Protein AF-A0A382LMG6-F1 (afdb_monomer_lite)

Secondary structure (DSSP, 8-state):
--------------------------EEHHHHHTS-HHHHHHHHHHTT-TTGGGS-HHHHHHHHHHHHHHTTPPEEEEEEEEE-TTS-EEEE-GGGTT---TT-EEE-HHHHHHTT--TT-EEEEEEEPPPTT--SEEEEEEEEETTB-GGGGGGPPPGGGSPP----S------TT----

Structure (mmCIF, N/CA/C/O backbone):
data_AF-A0A382LMG6-F1
#
_entry.id   AF-A0A382LMG6-F1
#
loop_
_atom_site.group_PDB
_atom_site.id
_atom_site.type_symbol
_atom_site.label_atom_id
_atom_site.label_alt_id
_atom_site.label_comp_id
_atom_site.label_asym_id
_atom_site.label_entity_id
_atom_site.label_seq_id
_atom_site.pdbx_PDB_ins_code
_atom_site.Cartn_x
_atom_site.Cartn_y
_atom_site.Cartn_z
_atom_site.occupancy
_atom_site.B_iso_or_equiv
_atom_site.auth_seq_id
_atom_site.auth_comp_id
_atom_site.auth_asym_id
_atom_site.auth_atom_id
_atom_site.pdbx_PDB_model_num
ATOM 1 N N . MET A 1 1 ? -54.407 -67.053 -21.978 1.00 43.00 1 MET A N 1
ATOM 2 C CA . MET A 1 1 ? -53.689 -66.943 -20.691 1.00 43.00 1 MET A CA 1
ATOM 3 C C . MET A 1 1 ? -53.062 -65.552 -20.668 1.00 43.00 1 MET A C 1
ATOM 5 O O . MET A 1 1 ? -51.987 -65.400 -21.212 1.00 43.00 1 MET A O 1
ATOM 9 N N . SER A 1 2 ? -53.711 -64.427 -20.354 1.00 41.94 2 SER A N 1
ATOM 10 C CA . SER A 1 2 ? -54.609 -64.029 -19.254 1.00 41.94 2 SER A CA 1
ATOM 11 C C . SER A 1 2 ? -54.030 -64.217 -17.848 1.00 41.94 2 SER A C 1
ATOM 13 O O . SER A 1 2 ? -54.064 -65.322 -17.310 1.00 41.94 2 SER A O 1
ATOM 15 N N . LYS A 1 3 ? -53.551 -63.085 -17.304 1.00 43.44 3 LYS A N 1
ATOM 16 C CA . LYS A 1 3 ? -53.478 -62.589 -15.906 1.00 43.44 3 LYS A CA 1
ATOM 17 C C . LYS A 1 3 ? -52.179 -61.774 -15.758 1.00 43.44 3 LYS A C 1
ATOM 19 O O . LYS A 1 3 ? -51.161 -62.223 -16.258 1.00 43.44 3 LYS A O 1
ATOM 24 N N . SER A 1 4 ? -52.044 -60.626 -15.103 1.00 42.00 4 SER A N 1
ATOM 25 C CA . SER A 1 4 ? -52.904 -59.567 -14.565 1.00 42.00 4 SER A CA 1
ATOM 26 C C . SER A 1 4 ? -51.927 -58.442 -14.152 1.00 42.00 4 SER A C 1
ATOM 28 O O . SER A 1 4 ? -50.847 -58.738 -13.650 1.00 42.00 4 SER A O 1
ATOM 30 N N . ARG A 1 5 ? -52.289 -57.170 -14.360 1.00 42.25 5 ARG A N 1
ATOM 31 C CA . ARG A 1 5 ? -51.727 -55.972 -13.674 1.00 42.25 5 ARG A CA 1
ATOM 32 C C . ARG A 1 5 ? -52.222 -55.953 -12.192 1.00 42.25 5 ARG A C 1
ATOM 34 O O . ARG A 1 5 ? -53.136 -56.749 -11.949 1.00 42.25 5 ARG A O 1
ATOM 41 N N . PRO A 1 6 ? -51.767 -55.096 -11.229 1.00 46.41 6 PRO A N 1
ATOM 42 C CA . PRO A 1 6 ? -51.428 -53.673 -11.444 1.00 46.41 6 PRO A CA 1
ATOM 43 C C . PRO A 1 6 ? -50.443 -52.953 -10.466 1.00 46.41 6 PRO A C 1
ATOM 45 O O . PRO A 1 6 ? -49.965 -53.529 -9.500 1.00 46.41 6 PRO A O 1
ATOM 48 N N . ASP A 1 7 ? -50.189 -51.676 -10.804 1.00 39.34 7 ASP A N 1
ATOM 49 C CA . ASP A 1 7 ? -49.968 -50.458 -9.979 1.00 39.34 7 ASP A CA 1
ATOM 50 C C . ASP A 1 7 ? -48.989 -50.449 -8.786 1.00 39.34 7 ASP A C 1
ATOM 52 O O . ASP A 1 7 ? -49.153 -51.190 -7.826 1.00 39.34 7 ASP A O 1
ATOM 56 N N . ASN A 1 8 ? -48.074 -49.474 -8.713 1.00 33.28 8 ASN A N 1
ATOM 57 C CA . ASN A 1 8 ? -48.349 -48.114 -8.209 1.00 33.28 8 ASN A CA 1
ATOM 58 C C . ASN A 1 8 ? -47.022 -47.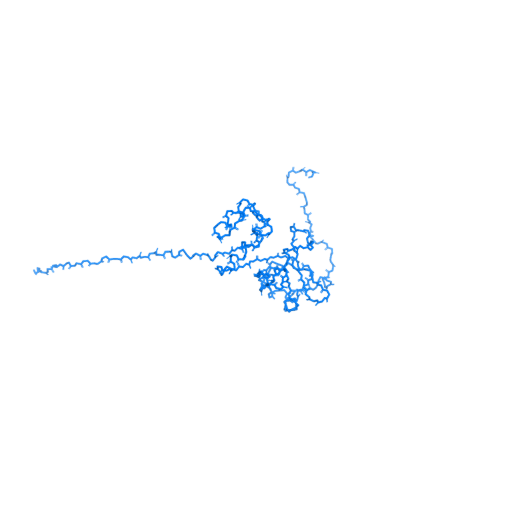334 -8.037 1.00 33.28 8 ASN A C 1
ATOM 60 O O . ASN A 1 8 ? -45.948 -47.922 -7.916 1.00 33.28 8 ASN A O 1
ATOM 64 N N . GLY A 1 9 ? -47.107 -46.006 -8.090 1.00 32.53 9 GLY A N 1
ATOM 65 C CA . GLY A 1 9 ? -45.996 -45.094 -8.349 1.00 32.53 9 GLY A CA 1
ATOM 66 C C . GLY A 1 9 ? -45.007 -44.823 -7.217 1.00 32.53 9 GLY A C 1
ATOM 67 O O . GLY A 1 9 ? -45.197 -45.184 -6.059 1.00 32.53 9 GLY A O 1
ATOM 68 N N . ASN A 1 10 ? -43.967 -44.073 -7.579 1.00 35.78 10 ASN A N 1
ATOM 69 C CA . ASN A 1 10 ? -43.306 -43.166 -6.656 1.00 35.78 10 ASN A CA 1
ATOM 70 C C . ASN A 1 10 ? -42.711 -41.989 -7.439 1.00 35.78 10 ASN A C 1
ATOM 72 O O . ASN A 1 10 ? -41.839 -42.171 -8.289 1.00 35.78 10 ASN A O 1
ATOM 76 N N . GLY A 1 11 ? -43.220 -40.786 -7.175 1.00 31.88 11 GLY A N 1
ATOM 77 C CA . GLY A 1 11 ? -42.535 -39.561 -7.558 1.00 31.88 11 GLY A CA 1
ATOM 78 C C . GLY A 1 11 ? -41.284 -39.377 -6.706 1.00 31.88 11 GLY A C 1
ATOM 79 O O . GLY A 1 11 ? -41.221 -39.889 -5.591 1.00 31.88 11 GLY A O 1
ATOM 80 N N . ASN A 1 12 ? -40.300 -38.648 -7.232 1.00 32.50 12 ASN A N 1
ATOM 81 C CA . ASN A 1 12 ? -39.603 -37.564 -6.535 1.00 32.50 12 ASN A CA 1
ATOM 82 C C . ASN A 1 12 ? -38.277 -37.209 -7.218 1.00 32.50 12 ASN A C 1
ATOM 84 O O . ASN A 1 12 ? -37.377 -38.031 -7.317 1.00 32.50 12 ASN A O 1
ATOM 88 N N . ASN A 1 13 ? -38.160 -35.914 -7.510 1.00 37.91 13 ASN A N 1
ATOM 89 C CA . ASN A 1 13 ? -37.018 -35.080 -7.145 1.00 37.91 13 ASN A CA 1
ATOM 90 C C . ASN A 1 13 ? -35.630 -35.465 -7.666 1.00 37.91 13 ASN A C 1
ATOM 92 O O . ASN A 1 13 ? -34.772 -35.843 -6.871 1.00 37.91 13 ASN A O 1
ATOM 96 N N . ASP A 1 14 ? -35.342 -35.102 -8.915 1.00 37.28 14 ASP A N 1
ATOM 97 C CA . ASP A 1 14 ? -33.986 -34.661 -9.246 1.00 37.28 14 ASP A CA 1
ATOM 98 C C . ASP A 1 14 ? -33.870 -33.159 -8.998 1.00 37.28 14 ASP A C 1
ATOM 100 O O . ASP A 1 14 ? -34.115 -32.285 -9.832 1.00 37.28 14 ASP A O 1
ATOM 104 N N . LYS A 1 15 ? -33.535 -32.902 -7.735 1.00 41.31 15 LYS A N 1
ATOM 105 C CA . LYS A 1 15 ? -32.995 -31.664 -7.200 1.00 41.31 15 LYS A CA 1
ATOM 106 C C . LYS A 1 15 ? -31.725 -31.297 -7.972 1.00 41.31 15 LYS A C 1
ATOM 108 O O . LYS A 1 15 ? -30.636 -31.672 -7.557 1.00 41.31 15 LYS A O 1
ATOM 113 N N . ASN A 1 16 ? -31.828 -30.462 -8.999 1.00 32.62 16 ASN A N 1
ATOM 114 C CA . ASN A 1 16 ? -30.691 -29.622 -9.374 1.00 32.62 16 ASN A CA 1
ATOM 115 C C . ASN A 1 16 ? -30.740 -28.350 -8.536 1.00 32.62 16 ASN A C 1
ATOM 117 O O . ASN A 1 16 ? -31.063 -27.254 -8.988 1.00 32.62 16 ASN A O 1
ATOM 121 N N . ASN A 1 17 ? -30.435 -28.571 -7.258 1.00 33.12 17 ASN A N 1
ATOM 122 C CA . ASN A 1 17 ? -30.024 -27.559 -6.311 1.00 33.12 17 ASN A CA 1
ATOM 123 C C . ASN A 1 17 ? -28.681 -27.024 -6.833 1.00 33.12 17 ASN A C 1
ATOM 125 O O . ASN A 1 17 ? -27.622 -27.556 -6.512 1.00 33.12 17 ASN A O 1
ATOM 129 N N . HIS A 1 18 ? -28.714 -26.026 -7.718 1.00 37.19 18 HIS A N 1
ATOM 130 C CA . HIS A 1 18 ? -27.551 -25.170 -7.890 1.00 37.19 18 HIS A CA 1
ATOM 131 C C . HIS A 1 18 ? -27.401 -24.402 -6.587 1.00 37.19 18 HIS A C 1
ATOM 133 O O . HIS A 1 18 ? -28.068 -23.399 -6.345 1.00 37.19 18 HIS A O 1
ATOM 139 N N . GLU A 1 19 ? -26.560 -24.967 -5.723 1.00 33.47 19 GLU A N 1
ATOM 140 C CA . GLU A 1 19 ? -25.886 -24.277 -4.643 1.00 33.47 19 GLU A CA 1
ATOM 141 C C . GLU A 1 19 ? -25.327 -22.974 -5.215 1.00 33.47 19 GLU A C 1
ATOM 143 O O . GLU A 1 19 ? -24.271 -22.934 -5.846 1.00 33.47 19 GLU A O 1
ATOM 148 N N . ILE A 1 20 ? -26.072 -21.886 -5.025 1.00 37.56 20 ILE A N 1
ATOM 149 C CA . ILE A 1 20 ? -25.524 -20.544 -5.123 1.00 37.56 20 ILE A CA 1
ATOM 150 C C . ILE A 1 20 ? -24.617 -20.440 -3.904 1.00 37.56 20 ILE A C 1
ATOM 152 O O . ILE A 1 20 ? -25.041 -20.032 -2.824 1.00 37.56 20 ILE A O 1
ATOM 156 N N . ALA A 1 21 ? -23.386 -20.922 -4.062 1.00 33.03 21 ALA A N 1
ATOM 157 C CA . ALA A 1 21 ? -22.312 -20.703 -3.120 1.00 33.03 21 ALA A CA 1
ATOM 158 C C . ALA A 1 21 ? -22.178 -19.186 -2.966 1.00 33.03 21 ALA A C 1
ATOM 160 O O . ALA A 1 21 ? -21.653 -18.495 -3.842 1.00 33.03 21 ALA A O 1
ATOM 161 N N . SER A 1 22 ? -22.743 -18.659 -1.880 1.00 35.22 22 SER A N 1
ATOM 162 C CA . SER A 1 22 ? -22.597 -17.271 -1.477 1.00 35.22 22 SER A CA 1
ATOM 163 C C . SER A 1 22 ? -21.103 -17.009 -1.345 1.00 35.22 22 SER A C 1
ATOM 165 O O . SER A 1 22 ? -20.462 -17.521 -0.420 1.00 35.22 22 SER A O 1
ATOM 167 N N . LYS A 1 23 ? -20.536 -16.269 -2.306 1.00 36.56 23 LYS A N 1
ATOM 168 C CA . LYS A 1 23 ? -19.185 -15.719 -2.186 1.00 36.56 23 LYS A CA 1
ATOM 169 C C . LYS A 1 23 ? -19.068 -15.102 -0.788 1.00 36.56 23 LYS A C 1
ATOM 171 O O . LYS A 1 23 ? -19.998 -14.403 -0.386 1.00 36.56 23 LYS A O 1
ATOM 176 N N . PRO A 1 24 ? -17.984 -15.364 -0.040 1.00 42.97 24 PRO A N 1
ATOM 177 C CA . PRO A 1 24 ? -17.781 -14.677 1.225 1.00 42.97 24 PRO A CA 1
ATOM 178 C C . PRO A 1 24 ? -17.818 -13.171 0.948 1.00 42.97 24 PRO A C 1
ATOM 180 O O . PRO A 1 24 ? -17.208 -12.725 -0.023 1.00 42.97 24 PRO A O 1
ATOM 183 N N . ASP A 1 25 ? -18.553 -12.407 1.755 1.00 56.38 25 ASP A N 1
ATOM 184 C CA . ASP A 1 25 ? -18.580 -10.948 1.659 1.00 56.38 25 ASP A CA 1
ATOM 185 C C . ASP A 1 25 ? -17.145 -10.421 1.842 1.00 56.38 25 ASP A C 1
ATOM 187 O O . ASP A 1 25 ? -16.607 -10.357 2.951 1.00 56.38 25 ASP A O 1
ATOM 191 N N . THR A 1 26 ? -16.471 -10.110 0.738 1.00 58.88 26 THR A N 1
ATOM 192 C CA . THR A 1 26 ? -15.114 -9.558 0.722 1.00 58.88 26 THR A CA 1
ATOM 193 C C . THR A 1 26 ? -15.208 -8.050 0.542 1.00 58.88 26 THR A C 1
ATOM 195 O O . THR A 1 26 ? -15.657 -7.590 -0.506 1.00 58.88 26 THR A O 1
ATOM 198 N N . LEU A 1 27 ? -14.775 -7.271 1.539 1.00 67.94 27 LEU A N 1
ATOM 199 C CA . LEU A 1 27 ? -14.644 -5.815 1.421 1.00 67.94 27 LEU A CA 1
ATOM 200 C C . LEU A 1 27 ? -13.173 -5.460 1.164 1.00 67.94 27 LEU A C 1
ATOM 202 O O . LEU A 1 27 ? -12.287 -5.795 1.953 1.00 67.94 27 LEU A O 1
ATOM 206 N N . ASN A 1 28 ? -12.917 -4.764 0.058 1.00 72.94 28 ASN A N 1
ATOM 207 C CA . ASN A 1 28 ? -11.594 -4.273 -0.315 1.00 72.94 28 ASN A CA 1
ATOM 208 C C . ASN A 1 28 ? -11.451 -2.794 0.081 1.00 72.94 28 ASN A C 1
ATOM 210 O O . ASN A 1 28 ? -12.292 -1.968 -0.281 1.00 72.94 28 ASN A O 1
ATOM 214 N N . LEU A 1 29 ? -10.373 -2.447 0.793 1.00 72.31 29 LEU A N 1
ATOM 215 C CA . LEU A 1 29 ? -10.100 -1.074 1.234 1.00 72.31 29 LEU A CA 1
ATOM 216 C C . LEU A 1 29 ? -10.072 -0.081 0.058 1.00 72.31 29 LEU A C 1
ATOM 218 O O . LEU A 1 29 ? -10.553 1.044 0.186 1.00 72.31 29 LEU A O 1
ATOM 222 N N . ILE A 1 30 ? -9.541 -0.501 -1.090 1.00 73.38 30 ILE A N 1
ATOM 223 C CA . ILE A 1 30 ? -9.402 0.331 -2.293 1.00 73.38 30 ILE A CA 1
ATOM 224 C C . ILE A 1 30 ? -10.775 0.633 -2.896 1.00 73.38 30 ILE A C 1
ATOM 226 O O . ILE A 1 30 ? -11.056 1.765 -3.283 1.00 73.38 30 ILE A O 1
ATOM 230 N N . GLU A 1 31 ? -11.656 -0.365 -2.956 1.00 79.25 31 GLU A N 1
ATOM 231 C CA . GLU A 1 31 ? -13.000 -0.189 -3.510 1.00 79.25 31 GLU A CA 1
ATOM 232 C C . GLU A 1 31 ? -13.867 0.704 -2.627 1.00 79.25 31 GLU A C 1
ATOM 234 O O . GLU A 1 31 ? -14.632 1.517 -3.141 1.00 79.25 31 GLU A O 1
ATOM 239 N N . LEU A 1 32 ? -13.730 0.591 -1.303 1.00 78.75 32 LEU A N 1
ATOM 240 C CA . LEU A 1 32 ? -14.464 1.439 -0.368 1.00 78.75 32 LEU A CA 1
ATOM 241 C C . LEU A 1 32 ? -14.032 2.902 -0.465 1.00 78.75 32 LEU A C 1
ATOM 243 O O . LEU A 1 32 ? -14.893 3.775 -0.474 1.00 78.75 32 LEU A O 1
ATOM 247 N N . LYS A 1 33 ? -12.728 3.181 -0.606 1.00 78.12 33 LYS A N 1
ATOM 248 C CA . LYS A 1 33 ? -12.229 4.556 -0.791 1.00 78.12 33 LYS A CA 1
ATOM 249 C C . LYS A 1 33 ? -12.774 5.230 -2.052 1.00 78.12 33 LYS A C 1
ATOM 251 O O . LYS A 1 33 ? -12.915 6.447 -2.070 1.00 78.12 33 LYS A O 1
ATOM 256 N N . LYS A 1 34 ? -13.086 4.454 -3.094 1.00 83.31 34 LYS A N 1
ATOM 257 C CA . LYS A 1 34 ? -13.630 4.965 -4.363 1.00 83.31 34 LYS A CA 1
ATOM 258 C C . LYS A 1 34 ? -15.139 5.223 -4.331 1.00 83.31 34 LYS A C 1
ATOM 260 O O . LYS A 1 34 ? -15.658 5.839 -5.259 1.00 83.31 34 LYS A O 1
ATOM 265 N N . LYS A 1 35 ? -15.862 4.731 -3.318 1.00 84.50 35 LYS A N 1
ATOM 266 C CA . LYS A 1 35 ? -17.312 4.941 -3.195 1.00 84.50 35 LYS A CA 1
ATOM 267 C C . LYS A 1 35 ? -17.615 6.334 -2.654 1.00 84.50 35 LYS A C 1
ATOM 269 O O . LYS A 1 35 ? -16.866 6.889 -1.855 1.00 84.50 35 LYS A O 1
ATOM 274 N N . ASP A 1 36 ? -18.751 6.882 -3.070 1.00 86.25 36 ASP A N 1
ATOM 275 C CA . ASP A 1 36 ? -19.245 8.147 -2.544 1.00 86.25 36 ASP A CA 1
ATOM 276 C C . ASP A 1 36 ? -19.730 8.002 -1.093 1.00 86.25 36 ASP A C 1
ATOM 278 O O . ASP A 1 36 ? -20.095 6.917 -0.627 1.00 86.25 36 ASP A O 1
ATOM 282 N N . ILE A 1 37 ? -19.771 9.129 -0.381 1.00 84.38 37 ILE A N 1
ATOM 283 C CA . ILE A 1 37 ? -20.145 9.160 1.035 1.00 84.38 37 ILE A CA 1
ATOM 284 C C . ILE A 1 37 ? -21.559 8.613 1.285 1.00 84.38 37 ILE A C 1
ATOM 286 O O . ILE A 1 37 ? -21.780 7.960 2.302 1.00 84.38 37 ILE A O 1
ATOM 290 N N . ASN A 1 38 ? -22.509 8.798 0.357 1.00 88.12 38 ASN A N 1
ATOM 291 C CA . ASN A 1 38 ? -23.874 8.299 0.537 1.00 88.12 38 ASN A CA 1
ATOM 292 C C . ASN A 1 38 ? -23.918 6.775 0.399 1.00 88.12 38 ASN A C 1
ATOM 294 O O . ASN A 1 38 ? -24.584 6.107 1.192 1.00 88.12 38 ASN A O 1
ATOM 298 N N . SER A 1 39 ? -23.170 6.214 -0.557 1.00 86.50 39 SER A N 1
ATOM 299 C CA . SER A 1 39 ? -22.986 4.764 -0.658 1.00 86.50 39 SER A CA 1
ATOM 300 C C . SER A 1 39 ? -22.326 4.187 0.592 1.00 86.50 39 SER A C 1
ATOM 302 O O . SER A 1 39 ? -22.784 3.162 1.093 1.00 86.50 39 SER A O 1
ATOM 304 N N . LEU A 1 40 ? -21.297 4.845 1.138 1.00 85.06 40 LEU A N 1
ATOM 305 C CA . LEU A 1 40 ? -20.648 4.404 2.378 1.00 85.06 40 LEU A CA 1
ATOM 306 C C . LEU A 1 40 ? -21.612 4.418 3.568 1.00 85.06 40 LEU A C 1
ATOM 308 O O . LEU A 1 40 ? -21.656 3.453 4.324 1.00 85.06 40 LEU A O 1
ATOM 312 N N . ILE A 1 41 ? -22.433 5.462 3.706 1.00 87.00 41 ILE A N 1
ATOM 313 C CA . ILE A 1 41 ? -23.471 5.545 4.742 1.00 87.00 41 ILE A CA 1
ATOM 314 C C . ILE A 1 41 ? -24.505 4.426 4.576 1.00 87.00 41 ILE A C 1
ATOM 316 O O . ILE A 1 41 ? -24.938 3.837 5.567 1.00 87.00 41 ILE A O 1
ATOM 320 N N . LYS A 1 42 ? -24.911 4.120 3.337 1.00 88.62 42 LYS A N 1
ATOM 321 C CA . LYS A 1 42 ? -25.862 3.038 3.057 1.00 88.62 42 LYS A CA 1
ATOM 322 C C . LYS A 1 42 ? -25.300 1.689 3.500 1.00 88.62 42 LYS A C 1
ATOM 324 O O . LYS A 1 42 ? -25.970 0.984 4.248 1.00 88.62 42 LYS A O 1
ATOM 329 N N . ILE A 1 43 ? -24.061 1.388 3.111 1.00 85.88 43 ILE A N 1
ATOM 330 C CA . ILE A 1 43 ? -23.361 0.176 3.548 1.00 85.88 43 ILE A CA 1
ATOM 331 C C . ILE A 1 43 ? -23.258 0.183 5.079 1.00 85.88 43 ILE A C 1
ATOM 333 O O . ILE A 1 43 ? -23.596 -0.797 5.722 1.00 85.88 43 ILE A O 1
ATOM 337 N N . ALA A 1 44 ? -22.898 1.302 5.707 1.00 86.69 44 ALA A N 1
ATOM 338 C CA . ALA A 1 44 ? -22.749 1.367 7.160 1.00 86.69 44 ALA A CA 1
ATOM 339 C C . ALA A 1 44 ? -24.040 1.021 7.919 1.00 86.69 44 ALA A C 1
ATOM 341 O O . ALA A 1 44 ? -23.977 0.352 8.949 1.00 86.69 44 ALA A O 1
ATOM 342 N N . ARG A 1 45 ? -25.209 1.386 7.378 1.00 86.44 45 ARG A N 1
ATOM 343 C CA . ARG A 1 45 ? -26.510 0.968 7.928 1.00 86.44 45 ARG A CA 1
ATOM 344 C C . ARG A 1 45 ? -26.753 -0.537 7.792 1.00 86.44 45 ARG A C 1
ATOM 346 O O . ARG A 1 45 ? -27.280 -1.132 8.719 1.00 86.44 45 ARG A O 1
ATOM 353 N N . GLU A 1 46 ? -26.353 -1.155 6.681 1.00 85.69 46 GLU A N 1
ATOM 354 C CA . GLU A 1 46 ? -26.440 -2.617 6.474 1.00 85.69 46 GLU A CA 1
ATOM 355 C C . GLU A 1 46 ? -25.498 -3.403 7.417 1.00 85.69 46 GLU A C 1
ATOM 357 O O . GLU A 1 46 ? -25.720 -4.577 7.730 1.00 85.69 46 GLU A O 1
ATOM 362 N N . TYR A 1 47 ? -24.444 -2.744 7.903 1.00 83.31 47 TYR A N 1
ATOM 363 C CA . TYR A 1 47 ? -23.481 -3.285 8.863 1.00 83.31 47 TYR A CA 1
ATOM 364 C C . TYR A 1 47 ? -23.783 -2.927 10.330 1.00 83.31 47 TYR A C 1
ATOM 366 O O . TYR A 1 47 ? -22.936 -3.169 11.189 1.00 83.31 47 TYR A O 1
ATOM 374 N N . ASP A 1 48 ? -24.979 -2.402 10.623 1.00 84.69 48 ASP A N 1
ATOM 375 C CA . ASP A 1 48 ? -25.434 -1.998 11.965 1.00 84.69 48 ASP A CA 1
ATOM 376 C C . ASP A 1 48 ? -24.527 -0.954 12.649 1.00 84.69 48 ASP A C 1
ATOM 378 O O . ASP A 1 48 ? -24.338 -0.961 13.866 1.00 84.69 48 ASP A O 1
ATOM 382 N N . ILE A 1 49 ? -23.936 -0.041 11.872 1.00 84.88 49 ILE A N 1
ATOM 383 C CA . ILE A 1 49 ? -23.100 1.041 12.407 1.00 84.88 49 ILE A CA 1
ATOM 384 C C . ILE A 1 49 ? -23.985 2.231 12.776 1.00 84.88 49 ILE A C 1
ATOM 386 O O . ILE A 1 49 ? -24.519 2.941 11.916 1.00 84.88 49 ILE A O 1
ATOM 390 N N . GLU A 1 50 ? -24.110 2.475 14.077 1.00 83.38 50 GLU A N 1
ATOM 391 C CA . GLU A 1 50 ? -24.825 3.627 14.618 1.00 83.38 50 GLU A CA 1
ATOM 392 C C . GLU A 1 50 ? -24.120 4.946 14.273 1.00 83.38 50 GLU A C 1
ATOM 394 O O . GLU A 1 50 ? -22.895 5.022 14.186 1.00 83.38 50 GLU A O 1
ATOM 399 N N . ASN A 1 51 ? -24.899 6.018 14.094 1.00 83.25 51 ASN A N 1
ATOM 400 C CA . ASN A 1 51 ? -24.392 7.374 13.852 1.00 83.25 51 ASN A CA 1
ATOM 401 C C . ASN A 1 51 ? -23.453 7.526 12.634 1.00 83.25 51 ASN A C 1
ATOM 403 O O . ASN A 1 51 ? -22.688 8.485 12.550 1.00 83.25 51 ASN A O 1
ATOM 407 N N . ALA A 1 52 ? -23.566 6.649 11.629 1.00 82.75 52 ALA A N 1
ATOM 408 C CA . ALA A 1 52 ? -22.789 6.729 10.387 1.00 82.75 52 ALA A CA 1
ATOM 409 C C . ALA A 1 52 ? -22.865 8.104 9.686 1.00 82.75 52 ALA A C 1
ATOM 411 O O . ALA A 1 52 ? -21.891 8.549 9.088 1.00 82.75 52 ALA A O 1
ATOM 412 N N . ASN A 1 53 ? -24.005 8.802 9.789 1.00 84.81 53 ASN A N 1
ATOM 413 C CA . ASN A 1 53 ? -24.203 10.118 9.166 1.00 84.81 53 ASN A CA 1
ATOM 414 C C . ASN A 1 53 ? -23.368 11.243 9.815 1.00 84.81 53 ASN A C 1
ATOM 416 O O . ASN A 1 53 ? -23.179 12.280 9.187 1.00 84.81 53 ASN A O 1
ATOM 420 N N . SER A 1 54 ? -22.925 11.086 11.068 1.00 84.75 54 SER A N 1
ATOM 421 C CA . SER A 1 54 ? -22.144 12.106 11.790 1.00 84.75 54 SER A CA 1
ATOM 422 C C . SER A 1 54 ? -20.640 11.835 11.792 1.00 84.75 54 SER A C 1
ATOM 424 O O . SER A 1 54 ? -19.873 12.673 12.260 1.00 84.75 54 SER A O 1
ATOM 426 N N . MET A 1 55 ? -20.216 10.667 11.307 1.00 84.94 55 MET A N 1
ATOM 427 C CA . MET A 1 55 ? -18.806 10.290 11.239 1.00 84.94 55 MET A CA 1
ATOM 428 C C . MET A 1 55 ? -18.105 11.002 10.085 1.00 84.94 55 MET A C 1
ATOM 430 O O . MET A 1 55 ? -18.672 11.199 9.007 1.00 84.94 55 MET A O 1
ATOM 434 N N . ARG A 1 56 ? -16.827 11.338 10.274 1.00 84.62 56 ARG A N 1
ATOM 435 C CA . ARG A 1 56 ? -15.974 11.752 9.149 1.00 84.62 56 ARG A CA 1
ATOM 436 C C . ARG A 1 56 ? -15.751 10.563 8.215 1.00 84.62 56 ARG A C 1
ATOM 438 O O . ARG A 1 56 ? -15.736 9.423 8.665 1.00 84.62 56 ARG A O 1
ATOM 445 N N . GLY A 1 57 ? -15.501 10.805 6.926 1.00 81.38 57 GLY A N 1
ATOM 446 C CA . GLY A 1 57 ? -15.339 9.721 5.940 1.00 81.38 57 GLY A CA 1
ATOM 447 C C . GLY A 1 57 ? -14.301 8.658 6.337 1.00 81.38 57 GLY A C 1
ATOM 448 O O . GLY A 1 57 ? -14.540 7.468 6.158 1.00 81.38 57 GLY A O 1
ATOM 449 N N . GLN A 1 58 ? -13.188 9.070 6.954 1.00 79.69 58 GLN A N 1
ATOM 450 C CA . GLN A 1 58 ? -12.167 8.148 7.472 1.00 79.69 58 GLN A CA 1
ATOM 451 C C . GLN A 1 58 ? -12.654 7.323 8.672 1.00 79.69 58 GLN A C 1
ATOM 453 O O . GLN A 1 58 ? -12.402 6.122 8.733 1.00 79.69 58 GLN A O 1
ATOM 458 N N . GLU A 1 59 ? -13.374 7.944 9.607 1.00 81.94 59 GLU A N 1
ATOM 459 C CA . GLU A 1 59 ? -13.959 7.262 10.771 1.00 81.94 59 GLU A CA 1
ATOM 460 C C . GLU A 1 59 ? -15.033 6.261 10.332 1.00 81.94 59 GLU A C 1
ATOM 462 O O . GLU A 1 59 ? -15.066 5.132 10.819 1.00 81.94 59 GLU A O 1
ATOM 467 N N . LEU A 1 60 ? -15.856 6.643 9.351 1.00 86.31 60 LEU A N 1
ATOM 468 C CA . LEU A 1 60 ? -16.875 5.786 8.757 1.00 86.31 60 LEU A CA 1
ATOM 469 C C . LEU A 1 60 ? -16.253 4.569 8.061 1.00 86.31 60 LEU A C 1
ATOM 471 O O . LEU A 1 60 ? -16.696 3.440 8.268 1.00 86.31 60 LEU A O 1
ATOM 475 N N . LEU A 1 61 ? -15.200 4.788 7.268 1.00 83.44 61 LEU A N 1
ATOM 476 C CA . LEU A 1 61 ? -14.455 3.719 6.605 1.00 83.44 61 LEU A CA 1
ATOM 477 C C . LEU A 1 61 ? -13.855 2.743 7.626 1.00 83.44 61 LEU A C 1
ATOM 479 O O . LEU A 1 61 ? -13.943 1.528 7.459 1.00 83.44 61 LEU A O 1
ATOM 483 N N . PHE A 1 62 ? -13.278 3.271 8.703 1.00 81.62 62 PHE A N 1
ATOM 484 C CA . PHE A 1 62 ? -12.723 2.467 9.784 1.00 81.62 62 PHE A CA 1
ATOM 485 C C . PHE A 1 62 ? -13.794 1.629 10.494 1.00 81.62 62 PHE A C 1
ATOM 487 O O . PHE A 1 62 ? -13.603 0.429 10.701 1.00 81.62 62 PHE A O 1
ATOM 494 N N . ALA A 1 63 ? -14.941 2.231 10.817 1.00 83.88 63 ALA A N 1
ATOM 495 C CA . ALA A 1 63 ? -16.064 1.536 11.439 1.00 83.88 63 ALA A CA 1
ATOM 496 C C . ALA A 1 63 ? -16.605 0.406 10.544 1.00 83.88 63 ALA A C 1
ATOM 498 O O . ALA A 1 63 ? -16.831 -0.704 11.027 1.00 83.88 63 ALA A O 1
ATOM 499 N N . LEU A 1 64 ? -16.734 0.658 9.237 1.00 85.25 64 LEU A N 1
ATOM 500 C CA . LEU A 1 64 ? -17.131 -0.332 8.229 1.00 85.25 64 LEU A CA 1
ATOM 501 C C . LEU A 1 64 ? -16.200 -1.542 8.202 1.00 85.25 64 LEU A C 1
ATOM 503 O O . LEU A 1 64 ? -16.646 -2.687 8.264 1.00 85.25 64 LEU A O 1
ATOM 507 N N . LEU A 1 65 ? -14.895 -1.297 8.170 1.00 80.75 65 LEU A N 1
ATOM 508 C CA . LEU A 1 65 ? -13.895 -2.360 8.142 1.00 80.75 65 LEU A CA 1
ATOM 509 C C . LEU A 1 65 ? -13.861 -3.154 9.454 1.00 80.75 65 LEU A C 1
ATOM 511 O O . LEU A 1 65 ? -13.730 -4.382 9.440 1.00 80.75 65 LEU A O 1
ATOM 515 N N . GLN A 1 66 ? -14.047 -2.493 10.599 1.00 80.88 66 GLN A N 1
ATOM 516 C CA . GLN A 1 66 ? -14.203 -3.199 11.870 1.00 80.88 66 GLN A CA 1
ATOM 517 C C . GLN A 1 66 ? -15.449 -4.087 11.889 1.00 80.88 66 GLN A C 1
ATOM 519 O O . GLN A 1 66 ? -15.360 -5.243 12.312 1.00 80.88 66 GLN A O 1
ATOM 524 N N . ALA A 1 67 ? -16.593 -3.573 11.432 1.00 82.69 67 ALA A N 1
ATOM 525 C CA . ALA A 1 67 ? -17.837 -4.333 11.364 1.00 82.69 67 ALA A CA 1
ATOM 526 C C . ALA A 1 67 ? -17.684 -5.566 10.456 1.00 82.69 67 ALA A C 1
ATOM 528 O O . ALA A 1 67 ? -18.073 -6.668 10.849 1.00 82.69 67 ALA A O 1
ATOM 529 N N . GLN A 1 68 ? -17.007 -5.413 9.311 1.00 79.00 68 GLN A N 1
ATOM 530 C CA . GLN A 1 68 ? -16.659 -6.519 8.415 1.00 79.00 68 GLN A CA 1
ATOM 531 C C . GLN A 1 68 ? -15.831 -7.595 9.123 1.00 79.00 68 GLN A C 1
ATOM 533 O O . GLN A 1 68 ? -16.154 -8.783 9.074 1.00 79.00 68 GLN A O 1
ATOM 538 N N . THR A 1 69 ? -14.769 -7.174 9.814 1.00 76.56 69 THR A N 1
ATOM 539 C CA . THR A 1 69 ? -13.851 -8.089 10.507 1.00 76.56 69 THR A CA 1
ATOM 540 C C . THR A 1 69 ? -14.582 -8.875 11.598 1.00 76.56 69 THR A C 1
ATOM 542 O O . THR A 1 69 ? -14.377 -10.082 11.734 1.00 76.56 69 THR A O 1
ATOM 545 N N . ARG A 1 70 ? -15.485 -8.227 12.354 1.00 78.81 70 ARG A N 1
ATOM 546 C CA . ARG A 1 70 ? -16.312 -8.895 13.381 1.00 78.81 70 ARG A CA 1
ATOM 547 C C . ARG A 1 70 ? -17.217 -9.973 12.785 1.00 78.81 70 ARG A C 1
ATOM 549 O O . ARG A 1 70 ? -17.422 -11.006 13.415 1.00 78.81 70 ARG A O 1
ATOM 556 N N . ARG A 1 71 ? -17.699 -9.775 11.554 1.00 78.69 71 ARG A N 1
ATOM 557 C CA . ARG A 1 71 ? -18.481 -10.759 10.787 1.00 78.69 71 ARG A CA 1
ATOM 558 C C . ARG A 1 71 ? -17.606 -11.826 10.093 1.00 78.69 71 ARG A C 1
ATOM 560 O O . ARG A 1 71 ? -18.105 -12.565 9.253 1.00 78.69 71 ARG A O 1
ATOM 567 N N . LYS A 1 72 ? -16.324 -11.954 10.477 1.00 68.12 72 LYS A N 1
ATOM 568 C CA . LYS A 1 72 ? -15.301 -12.853 9.896 1.00 68.12 72 LYS A CA 1
ATOM 569 C C . LYS A 1 72 ? -14.932 -12.553 8.438 1.00 68.12 72 LYS A C 1
ATOM 571 O O . LYS A 1 72 ? -14.370 -13.415 7.765 1.00 68.12 72 LYS A O 1
ATOM 576 N N . GLY A 1 73 ? -15.213 -11.350 7.945 1.00 71.12 73 GLY A N 1
ATOM 577 C CA . GLY A 1 73 ? -14.754 -10.945 6.622 1.00 71.12 73 GLY A CA 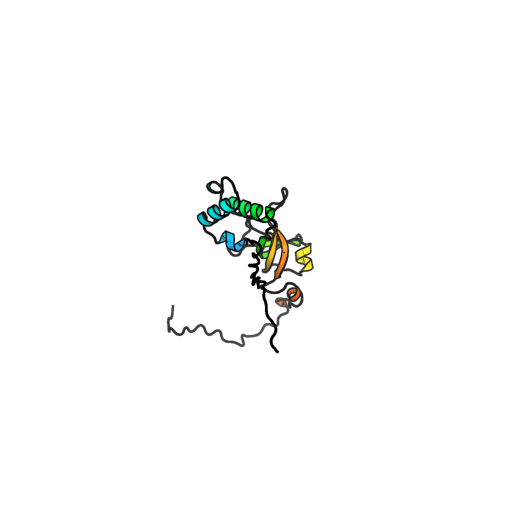1
ATOM 578 C C . GLY A 1 73 ? -13.242 -10.709 6.604 1.00 71.12 73 GLY A C 1
ATOM 579 O O . GLY A 1 73 ? -12.669 -10.166 7.550 1.00 71.12 73 GLY A O 1
ATOM 580 N N . ILE A 1 74 ? -12.596 -11.130 5.518 1.00 81.00 74 ILE A N 1
ATOM 581 C CA . ILE A 1 74 ? -11.187 -10.839 5.236 1.00 81.00 74 ILE A CA 1
ATOM 582 C C . ILE A 1 74 ? -11.124 -9.456 4.586 1.00 81.00 74 ILE A C 1
ATOM 584 O O . ILE A 1 74 ? -11.895 -9.175 3.666 1.00 81.00 74 ILE A O 1
ATOM 588 N N . ILE A 1 75 ? -10.214 -8.602 5.056 1.00 86.94 75 ILE A N 1
ATOM 589 C CA . ILE A 1 75 ? -9.968 -7.291 4.451 1.00 86.94 75 ILE A CA 1
ATOM 590 C C . ILE A 1 75 ? -8.729 -7.378 3.575 1.00 86.94 75 ILE A C 1
ATOM 592 O O . ILE A 1 75 ? -7.700 -7.915 3.988 1.00 86.94 75 ILE A O 1
ATOM 596 N N . TYR A 1 76 ? -8.823 -6.783 2.394 1.00 90.31 76 TYR A N 1
ATOM 597 C CA . TYR A 1 76 ? -7.720 -6.660 1.454 1.00 90.31 76 TYR A CA 1
ATOM 598 C C . TYR A 1 76 ? -7.238 -5.216 1.346 1.00 90.31 76 TYR A C 1
ATOM 600 O O . TYR A 1 76 ? -8.038 -4.277 1.381 1.00 90.31 76 TYR A O 1
ATOM 608 N N . GLY A 1 77 ? -5.926 -5.054 1.199 1.00 92.19 77 GLY A N 1
ATOM 609 C CA . GLY A 1 77 ? -5.272 -3.776 0.953 1.00 92.19 77 GLY A CA 1
ATOM 610 C C . GLY A 1 77 ? -4.086 -3.935 0.009 1.00 92.19 77 GLY A C 1
ATOM 611 O O . GLY A 1 77 ? -3.507 -5.016 -0.103 1.00 92.19 77 GLY A O 1
ATOM 612 N N . ALA A 1 78 ? -3.730 -2.847 -0.667 1.00 94.06 78 ALA A N 1
ATOM 613 C CA . ALA A 1 78 ? -2.528 -2.774 -1.483 1.00 94.06 78 ALA A CA 1
ATOM 614 C C . ALA A 1 78 ? -1.918 -1.373 -1.426 1.00 94.06 78 ALA A C 1
ATOM 616 O O . ALA A 1 78 ? -2.613 -0.396 -1.142 1.00 94.06 78 ALA A O 1
ATOM 617 N N . GLY A 1 79 ? -0.626 -1.291 -1.720 1.00 95.50 79 GLY A N 1
ATOM 618 C CA . GLY A 1 79 ? 0.107 -0.036 -1.837 1.00 95.50 79 GLY A CA 1
ATOM 619 C C . GLY A 1 79 ? 1.562 -0.274 -2.216 1.00 95.50 79 GLY A C 1
ATOM 620 O O . GLY A 1 79 ? 1.990 -1.416 -2.397 1.00 95.50 79 GLY A O 1
ATOM 621 N N . VAL A 1 80 ? 2.322 0.809 -2.335 1.00 97.38 80 VAL A N 1
ATOM 622 C CA . VAL A 1 80 ? 3.751 0.755 -2.666 1.00 97.38 80 VAL A CA 1
ATOM 623 C C . VAL A 1 80 ? 4.567 0.821 -1.386 1.00 97.38 80 VAL A C 1
ATOM 625 O O . VAL A 1 80 ? 4.365 1.714 -0.566 1.00 97.38 80 VAL A O 1
ATOM 628 N N . LEU A 1 81 ? 5.474 -0.133 -1.199 1.00 97.81 81 LEU A N 1
ATOM 629 C CA . LEU A 1 81 ? 6.303 -0.224 -0.009 1.00 97.81 81 LEU A CA 1
ATOM 630 C C . LEU A 1 81 ? 7.307 0.930 0.055 1.00 97.81 81 LEU A C 1
ATOM 632 O O . LEU A 1 81 ? 8.100 1.136 -0.860 1.00 97.81 81 LEU A O 1
ATOM 636 N N . GLU A 1 82 ? 7.342 1.594 1.201 1.00 97.81 82 GLU A N 1
ATOM 637 C CA . GLU A 1 82 ? 8.453 2.414 1.665 1.00 97.81 82 GLU A CA 1
ATOM 638 C C . GLU A 1 82 ? 9.082 1.731 2.885 1.00 97.81 82 GLU A C 1
ATOM 640 O O . GLU A 1 82 ? 8.475 1.668 3.958 1.00 97.81 82 GLU A O 1
ATOM 645 N N . ALA A 1 83 ? 10.284 1.174 2.715 1.00 96.69 83 ALA A N 1
ATOM 646 C CA . ALA A 1 83 ? 11.048 0.580 3.806 1.00 96.69 83 ALA A CA 1
ATOM 647 C C . ALA A 1 83 ? 11.885 1.654 4.517 1.00 96.69 83 ALA A C 1
ATOM 649 O O . ALA A 1 83 ? 12.609 2.419 3.879 1.00 96.69 83 ALA A O 1
ATOM 650 N N . LEU A 1 84 ? 11.794 1.689 5.846 1.00 95.81 84 LEU A N 1
ATOM 651 C CA . LEU A 1 84 ? 12.505 2.627 6.711 1.00 95.81 84 LEU A CA 1
ATOM 652 C C . LEU A 1 84 ? 13.805 2.004 7.259 1.00 95.81 84 LEU A C 1
ATOM 654 O O . LEU A 1 84 ? 13.936 0.776 7.273 1.00 95.81 84 LEU A O 1
ATOM 658 N N . PRO A 1 85 ? 14.763 2.817 7.753 1.00 93.31 85 PRO A N 1
ATOM 659 C CA . PRO A 1 85 ? 16.066 2.331 8.231 1.00 93.31 85 PRO A CA 1
ATOM 660 C C . PRO A 1 85 ? 15.991 1.262 9.330 1.00 93.31 85 PRO A C 1
ATOM 662 O O . PRO A 1 85 ? 16.824 0.361 9.381 1.00 93.31 85 PRO A O 1
ATOM 665 N N . ASP A 1 86 ? 14.951 1.311 10.162 1.00 92.94 86 ASP A N 1
ATOM 666 C CA . ASP A 1 86 ? 14.708 0.346 11.243 1.00 92.94 86 ASP A CA 1
ATOM 667 C C . ASP A 1 86 ? 14.206 -1.023 10.735 1.00 92.94 86 ASP A C 1
ATOM 669 O O . ASP A 1 86 ? 13.948 -1.949 11.509 1.00 92.94 86 ASP A O 1
ATOM 673 N N . GLY A 1 87 ? 14.046 -1.171 9.417 1.00 92.69 87 GLY A N 1
ATOM 674 C CA . GLY A 1 87 ? 13.717 -2.419 8.740 1.00 92.69 87 GLY A CA 1
ATOM 675 C C . GLY A 1 87 ? 12.228 -2.745 8.673 1.00 92.69 87 GLY A C 1
ATOM 676 O O . GLY A 1 87 ? 11.882 -3.758 8.075 1.00 92.69 87 GLY A O 1
ATOM 677 N N . PHE A 1 88 ? 11.350 -1.929 9.261 1.00 96.94 88 PHE A N 1
ATOM 678 C CA . PHE A 1 88 ? 9.908 -1.971 8.997 1.00 96.94 88 PHE A CA 1
ATOM 679 C C . PHE A 1 88 ? 9.545 -0.993 7.874 1.00 96.94 88 PHE A C 1
ATOM 681 O O . PHE A 1 88 ? 10.377 -0.193 7.449 1.00 96.94 88 PHE A O 1
ATOM 688 N N . GLY A 1 89 ? 8.308 -1.038 7.387 1.00 97.44 89 GLY A N 1
ATOM 689 C CA . GLY A 1 89 ? 7.869 -0.125 6.337 1.00 97.44 89 GLY A CA 1
ATOM 690 C C . GLY A 1 89 ? 6.369 0.103 6.315 1.00 97.44 89 GLY A C 1
ATOM 691 O O . GLY A 1 89 ? 5.624 -0.483 7.105 1.00 97.44 89 GLY A O 1
ATOM 692 N N . PHE A 1 90 ? 5.942 0.951 5.388 1.00 97.75 90 PHE A N 1
ATOM 693 C CA . PHE A 1 90 ? 4.538 1.252 5.136 1.00 97.75 90 PHE A CA 1
ATOM 694 C C . PHE A 1 90 ? 4.210 1.076 3.658 1.00 97.75 90 PHE A C 1
ATOM 696 O O . PHE A 1 90 ? 5.007 1.446 2.801 1.00 97.75 90 PHE A O 1
ATOM 703 N N . LEU A 1 91 ? 3.034 0.527 3.356 1.00 97.50 91 LEU A N 1
ATOM 704 C CA . LEU A 1 91 ? 2.470 0.579 2.012 1.00 97.50 91 LEU A CA 1
ATOM 705 C C . LEU A 1 91 ? 1.744 1.911 1.854 1.00 97.50 91 LEU A C 1
ATOM 707 O O . LEU A 1 91 ? 0.716 2.126 2.498 1.00 97.50 91 LEU A O 1
ATOM 711 N N . ARG A 1 92 ? 2.293 2.777 1.004 1.00 96.12 92 ARG A N 1
ATOM 712 C CA . ARG A 1 92 ? 1.740 4.089 0.673 1.00 96.12 92 ARG A CA 1
ATOM 713 C C . ARG A 1 92 ? 0.689 3.969 -0.423 1.00 96.12 92 ARG A C 1
ATOM 715 O O . ARG A 1 92 ? 0.839 3.180 -1.363 1.00 96.12 92 ARG A O 1
ATOM 722 N N . ALA A 1 93 ? -0.361 4.778 -0.325 1.00 90.31 93 ALA A N 1
ATOM 723 C CA . ALA A 1 93 ? -1.439 4.799 -1.307 1.00 90.31 93 ALA A CA 1
ATOM 724 C C . ALA A 1 93 ? -1.089 5.680 -2.531 1.00 90.31 93 ALA A C 1
ATOM 726 O O . ALA A 1 93 ? -0.739 6.851 -2.350 1.00 90.31 93 ALA A O 1
ATOM 727 N N . PRO A 1 94 ? -1.259 5.181 -3.774 1.00 87.62 94 PRO A N 1
ATOM 728 C CA . PRO A 1 94 ? -1.115 5.997 -4.985 1.00 87.62 94 PRO A CA 1
ATOM 729 C C . PRO A 1 94 ? -2.068 7.198 -5.008 1.00 87.62 94 PRO A C 1
ATOM 731 O O . PRO A 1 94 ? -1.664 8.304 -5.353 1.00 87.62 94 PRO A O 1
ATOM 734 N N . ASP A 1 95 ? -3.308 6.998 -4.549 1.00 85.81 95 ASP A N 1
ATOM 735 C CA . ASP A 1 95 ? -4.353 8.033 -4.487 1.00 85.81 95 ASP A CA 1
ATOM 736 C C . ASP A 1 95 ? -4.015 9.173 -3.503 1.00 85.81 95 ASP A C 1
ATOM 738 O O . ASP A 1 95 ? -4.660 10.219 -3.513 1.00 85.81 95 ASP A O 1
ATOM 742 N N . TYR A 1 96 ? -2.996 8.980 -2.658 1.00 86.38 96 TYR A N 1
ATOM 743 C CA . TYR A 1 96 ? -2.476 9.980 -1.726 1.00 86.38 96 TYR A CA 1
ATOM 744 C C . TYR A 1 96 ? -1.057 10.443 -2.099 1.00 86.38 96 TYR A C 1
ATOM 746 O O . TYR A 1 96 ? -0.284 10.878 -1.246 1.00 86.38 96 TYR A O 1
ATOM 754 N N . ASN A 1 97 ? -0.698 10.343 -3.386 1.00 91.56 97 ASN A N 1
ATOM 755 C CA . ASN A 1 97 ? 0.601 10.744 -3.941 1.00 91.56 97 ASN A CA 1
ATOM 756 C C . ASN A 1 97 ? 1.803 10.110 -3.225 1.00 91.56 97 ASN A C 1
ATOM 758 O O . ASN A 1 97 ? 2.868 10.719 -3.140 1.00 91.56 97 ASN A O 1
ATOM 762 N N . TYR A 1 98 ? 1.626 8.903 -2.680 1.00 93.19 98 TYR A N 1
ATOM 763 C CA . TYR A 1 98 ? 2.629 8.193 -1.882 1.00 93.19 98 TYR A CA 1
ATOM 764 C C . TYR A 1 98 ? 3.105 8.941 -0.624 1.00 93.19 98 TYR A C 1
ATOM 766 O O . TYR A 1 98 ? 4.135 8.592 -0.048 1.00 93.19 98 TYR A O 1
ATOM 774 N N . LEU A 1 99 ? 2.365 9.960 -0.180 1.00 92.75 99 LEU A N 1
ATOM 775 C CA . LEU A 1 99 ? 2.667 10.684 1.047 1.00 92.75 99 LEU A CA 1
ATOM 776 C C . LEU A 1 99 ? 2.234 9.876 2.277 1.00 92.75 99 LEU A C 1
ATOM 778 O O . LEU A 1 99 ? 1.320 9.055 2.181 1.00 92.75 99 LEU A O 1
ATOM 782 N N . PRO A 1 100 ? 2.839 10.132 3.452 1.00 92.56 100 PRO A N 1
ATOM 783 C CA . PRO A 1 100 ? 2.388 9.526 4.694 1.00 92.56 100 PRO A CA 1
ATOM 784 C C . PRO A 1 100 ? 0.918 9.835 4.990 1.00 92.56 100 PRO A C 1
ATOM 786 O O . PRO A 1 100 ? 0.534 11.001 5.121 1.00 92.56 100 PRO A O 1
ATOM 789 N N . GLY A 1 101 ? 0.115 8.781 5.117 1.00 88.12 101 GLY A N 1
ATOM 790 C CA . GLY A 1 101 ? -1.326 8.838 5.324 1.00 88.12 101 GLY A CA 1
ATOM 791 C C . GLY A 1 101 ? -1.782 8.028 6.546 1.00 88.12 101 GLY A C 1
ATOM 792 O O . GLY A 1 101 ? -1.114 7.086 6.975 1.00 88.12 101 GLY A O 1
ATOM 793 N N . PRO A 1 102 ? -2.935 8.369 7.148 1.00 84.69 102 PRO A N 1
ATOM 794 C CA . PRO A 1 102 ? -3.502 7.609 8.271 1.00 84.69 102 PRO A CA 1
ATOM 795 C C . PRO A 1 102 ? -3.996 6.207 7.865 1.00 84.69 102 PRO A C 1
ATOM 797 O O . PRO A 1 102 ? -4.260 5.357 8.711 1.00 84.69 102 PRO A O 1
ATOM 800 N N . ASP A 1 103 ? -4.146 5.978 6.568 1.00 84.88 103 ASP A N 1
ATOM 801 C CA . ASP A 1 103 ? -4.599 4.764 5.903 1.00 84.88 103 ASP A CA 1
ATOM 802 C C . ASP A 1 103 ? -3.449 3.885 5.386 1.00 84.88 103 ASP A C 1
ATOM 804 O O . ASP A 1 103 ? -3.707 2.880 4.717 1.00 84.88 103 ASP A O 1
ATOM 808 N N . ASP A 1 104 ? -2.206 4.243 5.714 1.00 93.56 104 ASP A N 1
ATOM 809 C CA . ASP A 1 104 ? -1.028 3.449 5.393 1.00 93.56 104 ASP A CA 1
ATOM 810 C C . ASP A 1 104 ? -1.052 2.091 6.099 1.00 93.56 104 ASP A C 1
ATOM 812 O O . ASP A 1 104 ? -1.515 1.937 7.237 1.00 93.56 104 ASP A O 1
ATOM 816 N N . ILE A 1 105 ? -0.510 1.086 5.412 1.00 95.62 105 ILE A N 1
ATOM 817 C CA . ILE A 1 105 ? -0.475 -0.291 5.908 1.00 95.62 105 ILE A CA 1
ATOM 818 C C . ILE A 1 105 ? 0.933 -0.597 6.402 1.00 95.62 105 ILE A C 1
ATOM 820 O O . ILE A 1 105 ? 1.881 -0.649 5.625 1.00 95.62 105 ILE A O 1
ATOM 824 N N . TYR A 1 106 ? 1.069 -0.846 7.697 1.00 97.12 106 TYR A N 1
ATOM 825 C CA . TYR A 1 106 ? 2.298 -1.302 8.325 1.00 97.12 106 TYR A CA 1
ATOM 826 C C . TYR A 1 106 ? 2.734 -2.673 7.791 1.00 97.12 106 TYR A C 1
ATOM 828 O O . TYR A 1 106 ? 1.947 -3.625 7.736 1.00 97.12 106 TYR A O 1
ATOM 836 N N . VAL A 1 107 ? 4.025 -2.787 7.485 1.00 97.88 107 VAL A N 1
ATOM 837 C CA . VAL A 1 107 ? 4.699 -4.021 7.081 1.00 97.88 107 VAL A CA 1
ATOM 838 C C . VAL A 1 107 ? 5.834 -4.305 8.054 1.00 97.88 107 VAL A C 1
ATOM 840 O O . VAL A 1 107 ? 6.714 -3.474 8.290 1.00 97.88 107 VAL A O 1
ATOM 843 N N . SER A 1 108 ? 5.822 -5.507 8.625 1.00 97.25 108 SER A N 1
ATOM 844 C CA . SER A 1 108 ? 6.817 -5.905 9.621 1.00 97.25 108 SER A CA 1
ATOM 845 C C . SER A 1 108 ? 8.192 -6.192 8.996 1.00 97.25 108 SER A C 1
ATOM 847 O O . SER A 1 108 ? 8.264 -6.680 7.861 1.00 97.25 108 SER A O 1
ATOM 849 N N . PRO A 1 109 ? 9.292 -6.043 9.762 1.00 97.69 109 PRO A N 1
ATOM 850 C CA . PRO A 1 109 ? 10.626 -6.418 9.289 1.00 97.69 109 PRO A CA 1
ATOM 851 C C . PRO A 1 109 ? 10.735 -7.883 8.862 1.00 97.69 109 PRO A C 1
ATOM 853 O O . PRO A 1 109 ? 11.465 -8.219 7.932 1.00 97.69 109 PRO A O 1
ATOM 856 N N . SER A 1 110 ? 9.978 -8.768 9.516 1.00 96.75 110 SER A N 1
ATOM 857 C CA . SER A 1 110 ? 9.951 -10.193 9.174 1.00 96.75 110 SER A CA 1
ATOM 858 C C . SER A 1 110 ? 9.344 -10.440 7.794 1.00 96.75 110 SER A C 1
ATOM 860 O O . SER A 1 110 ? 9.848 -11.283 7.059 1.00 96.75 110 SER A O 1
ATOM 862 N N . GLN A 1 111 ? 8.294 -9.704 7.416 1.00 95.94 111 GLN A N 1
ATOM 863 C CA . GLN A 1 111 ? 7.684 -9.804 6.085 1.00 95.94 111 GLN A CA 1
ATOM 864 C C . GLN A 1 111 ? 8.605 -9.239 5.003 1.00 95.94 111 GLN A C 1
ATOM 866 O O . GLN A 1 111 ? 8.801 -9.902 3.987 1.00 95.94 111 GLN A O 1
ATOM 871 N N . ILE A 1 112 ? 9.217 -8.075 5.252 1.00 95.94 112 ILE A N 1
ATOM 872 C CA . ILE A 1 112 ? 10.174 -7.451 4.325 1.00 95.94 112 ILE A CA 1
ATOM 873 C C . ILE A 1 112 ? 11.334 -8.406 4.037 1.00 95.94 112 ILE A C 1
ATOM 875 O O . ILE A 1 112 ? 11.628 -8.687 2.878 1.00 95.94 112 ILE A O 1
ATOM 879 N N . ARG A 1 113 ? 11.932 -8.991 5.081 1.00 93.31 113 ARG A N 1
ATOM 880 C CA . ARG A 1 113 ? 13.018 -9.971 4.927 1.00 93.31 113 ARG A CA 1
ATOM 881 C C . ARG A 1 113 ? 12.553 -11.255 4.250 1.00 93.31 113 ARG A C 1
ATOM 883 O O . ARG A 1 113 ? 13.231 -11.738 3.351 1.00 93.31 113 ARG A O 1
ATOM 890 N N . ARG A 1 114 ? 11.407 -11.808 4.668 1.00 92.38 114 ARG A N 1
ATOM 891 C CA . ARG A 1 114 ? 10.901 -13.088 4.152 1.00 92.38 114 ARG A CA 1
ATOM 892 C C . ARG A 1 114 ? 10.685 -13.052 2.648 1.00 92.38 114 ARG A C 1
ATOM 894 O O . ARG A 1 114 ? 11.020 -14.032 2.007 1.00 92.38 114 ARG A O 1
ATOM 901 N N . PHE A 1 115 ? 10.125 -11.969 2.114 1.00 92.50 115 PHE A N 1
ATOM 902 C CA . PHE A 1 115 ? 9.810 -11.832 0.689 1.00 92.50 115 PHE A CA 1
ATOM 903 C C . PHE A 1 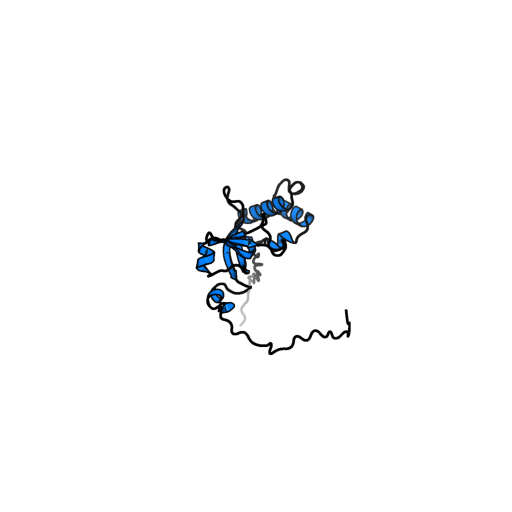115 ? 10.846 -11.009 -0.091 1.00 92.50 115 PHE A C 1
ATOM 905 O O . PHE A 1 115 ? 10.606 -10.680 -1.248 1.00 92.50 115 PHE A O 1
ATOM 912 N N . ASN A 1 116 ? 11.987 -10.680 0.533 1.00 91.88 116 ASN A N 1
ATOM 913 C CA . ASN A 1 116 ? 13.043 -9.843 -0.045 1.00 91.88 116 ASN A CA 1
ATOM 914 C C . ASN A 1 116 ? 12.506 -8.524 -0.643 1.00 91.88 116 ASN A C 1
ATOM 916 O O . ASN A 1 116 ? 12.933 -8.100 -1.717 1.00 91.88 116 ASN A O 1
ATOM 920 N N . LEU A 1 117 ? 11.540 -7.906 0.047 1.00 93.38 117 LEU A N 1
ATOM 921 C CA . LEU A 1 117 ? 10.873 -6.692 -0.421 1.00 93.38 117 LEU A CA 1
ATOM 922 C C . LEU A 1 117 ? 11.818 -5.494 -0.368 1.00 93.38 117 LEU A C 1
ATOM 924 O O . LEU A 1 117 ? 12.632 -5.366 0.553 1.00 93.38 117 LEU A O 1
ATOM 928 N N . ARG A 1 118 ? 11.656 -4.578 -1.319 1.00 93.38 118 ARG A N 1
ATOM 929 C CA . ARG A 1 118 ? 12.398 -3.317 -1.392 1.00 93.38 118 ARG A CA 1
ATOM 930 C C . ARG A 1 118 ? 11.453 -2.133 -1.522 1.00 93.38 118 ARG A C 1
ATOM 932 O O . ARG A 1 118 ? 10.313 -2.269 -1.961 1.00 93.38 118 ARG A O 1
ATOM 939 N N . THR A 1 119 ? 11.944 -0.955 -1.145 1.00 96.50 119 THR A N 1
ATOM 940 C CA . THR A 1 119 ? 11.231 0.297 -1.410 1.00 96.50 119 THR A CA 1
ATOM 941 C C . THR A 1 119 ? 10.904 0.397 -2.900 1.00 96.50 119 THR A C 1
ATOM 943 O O . THR A 1 119 ? 11.791 0.221 -3.734 1.00 96.50 119 THR A O 1
ATOM 946 N N . GLY A 1 120 ? 9.637 0.658 -3.216 1.00 95.31 120 GLY A N 1
ATOM 947 C CA . GLY A 1 120 ? 9.105 0.680 -4.579 1.00 95.31 120 GLY A CA 1
ATOM 948 C C . GLY A 1 120 ? 8.324 -0.574 -4.985 1.00 95.31 120 GLY A C 1
ATOM 949 O O . GLY A 1 120 ? 7.583 -0.516 -5.965 1.00 95.31 120 GLY A O 1
ATOM 950 N N . ASP A 1 121 ? 8.411 -1.680 -4.238 1.00 95.38 121 ASP A N 1
ATOM 951 C CA . ASP A 1 121 ? 7.582 -2.856 -4.523 1.00 95.38 121 ASP A CA 1
ATOM 952 C C . ASP A 1 121 ? 6.102 -2.563 -4.246 1.00 95.38 121 ASP A C 1
ATOM 954 O O . ASP A 1 121 ? 5.721 -2.128 -3.159 1.00 95.38 121 ASP A O 1
ATOM 958 N N . THR A 1 122 ? 5.244 -2.854 -5.220 1.00 96.44 122 THR A N 1
ATOM 959 C CA . THR A 1 122 ? 3.791 -2.862 -5.034 1.00 96.44 122 THR A CA 1
ATOM 960 C C . THR A 1 122 ? 3.397 -4.162 -4.356 1.00 96.44 122 THR A C 1
ATOM 962 O O . THR A 1 122 ? 3.631 -5.242 -4.895 1.00 96.44 122 THR A O 1
ATOM 965 N N . VAL A 1 123 ? 2.783 -4.075 -3.182 1.00 96.75 123 VAL A N 1
ATOM 966 C CA . VAL A 1 123 ? 2.381 -5.240 -2.391 1.00 96.75 123 VAL A CA 1
ATOM 967 C C . VAL A 1 123 ? 0.874 -5.216 -2.211 1.00 96.75 123 VAL A C 1
ATOM 969 O O . VAL A 1 123 ? 0.312 -4.192 -1.820 1.00 96.75 123 VAL A O 1
ATOM 972 N N . ALA A 1 124 ? 0.230 -6.353 -2.458 1.00 95.38 124 ALA A N 1
ATOM 973 C CA . ALA A 1 124 ? -1.183 -6.563 -2.173 1.00 95.38 124 ALA A CA 1
ATOM 974 C C . ALA A 1 124 ? -1.373 -7.790 -1.280 1.00 95.38 124 ALA A C 1
ATOM 976 O O . ALA A 1 124 ? -0.616 -8.766 -1.344 1.00 95.38 124 ALA A O 1
ATOM 977 N N . GLY A 1 125 ? -2.388 -7.745 -0.423 1.00 94.75 125 GLY A N 1
ATOM 978 C CA . GLY A 1 125 ? -2.732 -8.887 0.404 1.00 94.75 125 GLY A CA 1
ATOM 979 C C . GLY A 1 125 ? -3.733 -8.587 1.505 1.00 94.75 125 GLY A C 1
ATOM 980 O O . GLY A 1 125 ? -4.406 -7.555 1.522 1.00 94.75 125 GLY A O 1
ATOM 981 N N . GLN A 1 126 ? -3.835 -9.531 2.433 1.00 94.00 126 GLN A N 1
ATOM 982 C CA . GLN A 1 126 ? -4.770 -9.454 3.546 1.00 94.00 126 GLN A CA 1
ATOM 983 C C . GLN A 1 126 ? -4.233 -8.501 4.603 1.00 94.00 126 GLN A C 1
ATOM 985 O O . GLN A 1 126 ? -3.081 -8.625 5.026 1.00 94.00 126 GLN A O 1
ATOM 990 N N . ILE A 1 127 ? -5.080 -7.594 5.073 1.00 93.75 127 ILE A N 1
ATOM 991 C CA . ILE A 1 127 ? -4.764 -6.637 6.130 1.00 93.75 127 ILE A CA 1
ATOM 992 C C . ILE A 1 127 ? -5.679 -6.848 7.330 1.00 93.75 127 ILE A C 1
ATOM 994 O O . ILE A 1 127 ? -6.759 -7.430 7.233 1.00 93.75 127 ILE A O 1
ATOM 998 N N . ARG A 1 128 ? -5.248 -6.337 8.478 1.00 90.94 128 ARG A N 1
ATOM 999 C CA . ARG A 1 128 ? -6.066 -6.263 9.688 1.00 90.94 128 ARG A CA 1
ATOM 1000 C C . ARG A 1 128 ? -6.122 -4.830 10.212 1.00 90.94 128 ARG A C 1
ATOM 1002 O O . ARG A 1 128 ? -5.144 -4.095 10.036 1.00 90.94 128 ARG A O 1
ATOM 1009 N N . PRO A 1 129 ? -7.218 -4.440 10.883 1.00 89.12 129 PRO A N 1
ATOM 1010 C CA . PRO A 1 129 ? -7.271 -3.162 11.575 1.00 89.12 129 PRO A CA 1
ATOM 1011 C C . PRO A 1 129 ? -6.233 -3.096 12.717 1.00 89.12 129 PRO A C 1
ATOM 1013 O O . PRO A 1 129 ? -5.799 -4.147 13.222 1.00 89.12 129 PRO A O 1
ATOM 1016 N N . PRO A 1 130 ? -5.826 -1.878 13.122 1.00 89.12 130 PRO A N 1
ATOM 1017 C CA . PRO A 1 130 ? -5.001 -1.663 14.305 1.00 89.12 130 PRO A CA 1
ATOM 1018 C C . PRO A 1 130 ? -5.662 -2.235 15.565 1.00 89.12 130 PRO A C 1
ATOM 1020 O O . PRO A 1 130 ? -6.879 -2.148 15.743 1.00 89.12 130 PRO A O 1
ATOM 1023 N N . LYS A 1 131 ? -4.845 -2.804 16.454 1.00 88.31 131 LYS A N 1
ATOM 1024 C CA . LYS A 1 131 ? -5.229 -3.103 17.845 1.00 88.31 131 LYS A CA 1
ATOM 1025 C C . LYS A 1 131 ? -5.246 -1.821 18.689 1.00 88.31 131 LYS A C 1
ATOM 1027 O O . LYS A 1 131 ? -4.791 -0.783 18.232 1.00 88.31 131 LYS A O 1
ATOM 1032 N N . GLU A 1 132 ? -5.702 -1.903 19.941 1.00 81.44 132 GLU A N 1
ATOM 1033 C CA . GLU A 1 132 ? -5.812 -0.746 20.857 1.00 81.44 132 GLU A CA 1
ATOM 1034 C C . GLU A 1 132 ? -4.518 0.078 21.013 1.00 81.44 132 GLU A C 1
ATOM 1036 O O . GLU A 1 132 ? -4.581 1.282 21.235 1.00 81.44 132 GLU A O 1
ATOM 1041 N N . SER A 1 133 ? -3.343 -0.544 20.870 1.00 87.69 133 SER A N 1
ATOM 1042 C CA . SER A 1 133 ? -2.036 0.124 20.952 1.00 87.69 133 SER A CA 1
ATOM 1043 C C . SER A 1 133 ? -1.441 0.536 19.598 1.00 87.69 133 SER A C 1
ATOM 1045 O O . SER A 1 133 ? -0.351 1.107 19.551 1.00 87.69 133 SER A O 1
ATOM 1047 N N . GLU A 1 134 ? -2.115 0.237 18.488 1.00 88.06 134 GLU A N 1
ATOM 1048 C CA . GLU A 1 134 ? -1.619 0.452 17.129 1.00 88.06 134 GLU A CA 1
ATOM 1049 C C . GLU A 1 134 ? -2.388 1.591 16.446 1.00 88.06 134 GLU A C 1
ATOM 1051 O O . GLU A 1 134 ? -3.561 1.829 16.720 1.00 88.06 134 GLU A O 1
ATOM 1056 N N . ARG A 1 135 ? -1.724 2.312 15.535 1.00 87.25 135 ARG A N 1
ATOM 1057 C CA . ARG A 1 135 ? -2.336 3.431 14.791 1.00 87.25 135 ARG A CA 1
ATOM 1058 C C . ARG A 1 135 ? -2.686 3.107 13.342 1.00 87.25 135 ARG A C 1
ATOM 1060 O O . ARG A 1 135 ? -3.544 3.769 12.776 1.00 87.25 135 ARG A O 1
ATOM 1067 N N . TYR A 1 136 ? -2.034 2.106 12.760 1.00 91.31 136 TYR A N 1
ATOM 1068 C CA . TYR A 1 136 ? -2.112 1.797 11.335 1.00 91.31 136 TYR A CA 1
ATOM 1069 C C . TYR A 1 136 ? -2.704 0.412 11.103 1.00 91.31 136 TYR A C 1
ATOM 1071 O O . TYR A 1 136 ? -2.610 -0.470 11.961 1.00 91.31 136 TYR A O 1
ATOM 1079 N N . TYR A 1 137 ? -3.256 0.198 9.910 1.00 92.56 137 TYR A N 1
ATOM 1080 C CA . TYR A 1 137 ? -3.533 -1.155 9.437 1.00 92.56 137 T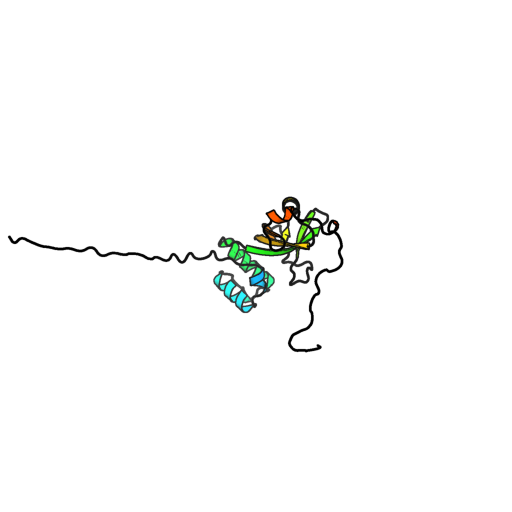YR A CA 1
ATOM 1081 C C . TYR A 1 137 ? -2.230 -1.943 9.370 1.00 92.56 137 TYR A C 1
ATOM 1083 O O . TYR A 1 137 ? -1.174 -1.368 9.136 1.00 92.56 137 TYR A O 1
ATOM 1091 N N . ALA A 1 138 ? -2.288 -3.257 9.555 1.00 95.06 138 ALA A N 1
ATOM 1092 C CA . ALA A 1 138 ? -1.110 -4.110 9.445 1.00 95.06 138 ALA A CA 1
ATOM 1093 C C . ALA A 1 138 ? -1.330 -5.192 8.394 1.00 95.06 138 ALA A C 1
ATOM 1095 O O . ALA A 1 138 ? -2.395 -5.814 8.346 1.00 95.06 138 ALA A O 1
ATOM 1096 N N . LEU A 1 139 ? -0.306 -5.445 7.582 1.00 96.31 139 LEU A N 1
ATOM 1097 C CA . LEU A 1 139 ? -0.314 -6.535 6.621 1.00 96.31 139 LEU A CA 1
ATOM 1098 C C . LEU A 1 139 ? -0.288 -7.873 7.369 1.00 96.31 139 LEU A C 1
ATOM 1100 O O . LEU A 1 139 ? 0.611 -8.138 8.167 1.00 96.31 139 LEU A O 1
ATOM 1104 N N . LEU A 1 140 ? -1.274 -8.726 7.110 1.00 94.44 140 LEU A N 1
ATOM 1105 C CA . LEU A 1 140 ? -1.382 -10.060 7.692 1.00 94.44 140 LEU A CA 1
ATOM 1106 C C . LEU A 1 140 ? -0.715 -11.102 6.791 1.00 94.44 140 LEU A C 1
ATOM 1108 O O . LEU A 1 140 ? 0.103 -11.898 7.252 1.00 94.44 140 LEU A O 1
ATOM 1112 N N . LYS A 1 141 ? -1.038 -11.073 5.496 1.00 94.38 141 LYS A N 1
ATOM 1113 C CA . LYS A 1 141 ? -0.545 -12.029 4.503 1.00 94.38 141 LYS A CA 1
ATOM 1114 C C . LYS A 1 141 ? -0.285 -11.312 3.185 1.00 94.38 141 LYS A C 1
ATOM 1116 O O . LYS A 1 141 ? -1.168 -10.622 2.693 1.00 94.38 141 LYS A O 1
ATOM 1121 N N . VAL A 1 142 ? 0.904 -11.510 2.619 1.00 95.44 142 VAL A N 1
ATOM 1122 C CA . VAL A 1 142 ? 1.237 -11.077 1.255 1.00 95.44 142 VAL A CA 1
ATOM 1123 C C . VAL A 1 142 ? 0.596 -12.057 0.277 1.00 95.44 142 VAL A C 1
ATOM 1125 O O . VAL A 1 142 ? 0.782 -13.267 0.425 1.00 95.44 142 VAL A O 1
ATOM 1128 N N . GLU A 1 143 ? -0.156 -11.548 -0.692 1.00 94.75 143 GLU A N 1
ATOM 1129 C CA . GLU A 1 143 ? -0.757 -12.355 -1.760 1.00 94.75 143 GLU A CA 1
ATOM 1130 C C . GLU A 1 143 ? -0.162 -12.044 -3.127 1.00 94.75 143 GLU A C 1
ATOM 1132 O O . GLU A 1 143 ? -0.048 -12.961 -3.929 1.00 94.75 143 GLU A O 1
ATOM 1137 N N . GLU A 1 144 ? 0.284 -10.809 -3.368 1.00 94.94 144 GLU A N 1
ATOM 1138 C CA . GLU A 1 144 ? 0.943 -10.418 -4.616 1.00 94.94 144 GLU A CA 1
ATOM 1139 C C . GLU A 1 144 ? 2.082 -9.424 -4.361 1.00 94.94 144 GLU A C 1
ATOM 1141 O O . GLU A 1 144 ? 2.010 -8.582 -3.459 1.00 94.94 144 GLU A O 1
ATOM 1146 N N . ILE A 1 145 ? 3.127 -9.510 -5.189 1.00 95.56 145 ILE A N 1
ATOM 1147 C CA . ILE A 1 145 ? 4.248 -8.563 -5.242 1.00 95.56 145 ILE A CA 1
ATOM 1148 C C . ILE A 1 145 ? 4.468 -8.171 -6.706 1.00 95.56 145 ILE A C 1
ATOM 1150 O O . ILE A 1 145 ? 4.769 -9.026 -7.537 1.00 95.56 145 ILE A O 1
ATOM 1154 N N . ASN A 1 146 ? 4.357 -6.882 -7.025 1.00 93.88 146 ASN A N 1
ATOM 1155 C CA . ASN A 1 146 ? 4.414 -6.330 -8.385 1.00 93.88 146 ASN A CA 1
ATOM 1156 C C . ASN A 1 146 ? 3.482 -7.087 -9.351 1.00 93.88 146 ASN A C 1
ATOM 1158 O O . ASN A 1 146 ? 3.912 -7.532 -10.414 1.00 93.88 146 ASN A O 1
ATOM 1162 N N . PHE A 1 147 ? 2.212 -7.252 -8.955 1.00 92.56 147 PHE A N 1
ATOM 1163 C CA . PHE A 1 147 ? 1.148 -7.882 -9.759 1.00 92.56 147 PHE A CA 1
ATOM 1164 C C . PHE A 1 147 ? 1.414 -9.354 -10.120 1.00 92.56 147 PHE A C 1
ATOM 1166 O O . PHE A 1 147 ? 0.934 -9.864 -11.130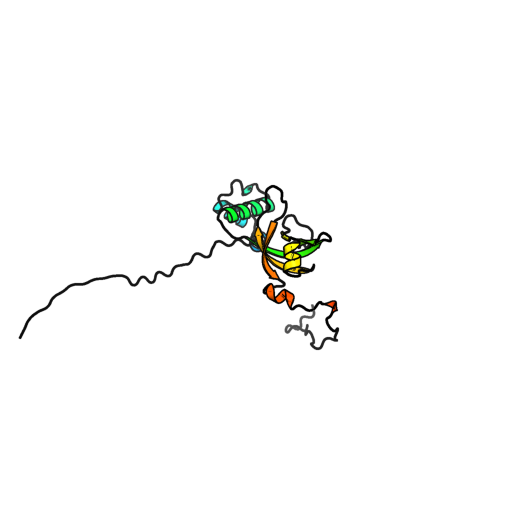 1.00 92.56 147 PHE A O 1
ATOM 1173 N N . SER A 1 148 ? 2.246 -10.034 -9.330 1.00 92.19 148 SER A N 1
ATOM 1174 C CA . SER A 1 148 ? 2.659 -11.420 -9.544 1.00 92.19 148 SER A CA 1
ATOM 1175 C C . SER A 1 148 ? 2.683 -12.202 -8.236 1.00 92.19 148 SER A C 1
ATOM 1177 O O . SER A 1 148 ? 2.729 -11.622 -7.149 1.00 92.19 148 SER A O 1
ATOM 1179 N N . ASP A 1 149 ? 2.699 -13.532 -8.353 1.00 92.50 149 ASP A N 1
ATOM 1180 C CA . ASP A 1 149 ? 2.824 -14.431 -7.207 1.00 92.50 149 ASP A CA 1
ATOM 1181 C C . ASP A 1 149 ? 4.096 -14.109 -6.385 1.00 92.50 149 ASP A C 1
ATOM 1183 O O . ASP A 1 149 ? 5.177 -13.954 -6.971 1.00 92.50 149 ASP A O 1
ATOM 1187 N N . PRO A 1 150 ? 4.013 -14.037 -5.042 1.00 90.62 150 PRO A N 1
ATOM 1188 C CA . PRO A 1 150 ? 5.130 -13.657 -4.187 1.00 90.62 150 PRO A CA 1
ATOM 1189 C C . PRO A 1 150 ? 6.356 -14.563 -4.326 1.00 90.62 150 PRO A C 1
ATOM 1191 O O . PRO A 1 150 ? 7.476 -14.107 -4.109 1.00 90.62 150 PRO A O 1
ATOM 1194 N N . ASN A 1 151 ? 6.176 -15.829 -4.714 1.00 86.94 151 ASN A N 1
ATOM 1195 C CA . ASN A 1 151 ? 7.281 -16.767 -4.899 1.00 86.94 151 ASN A CA 1
ATOM 1196 C C . ASN A 1 151 ? 8.157 -16.401 -6.106 1.00 86.94 151 ASN A C 1
ATOM 1198 O O . ASN A 1 151 ? 9.350 -16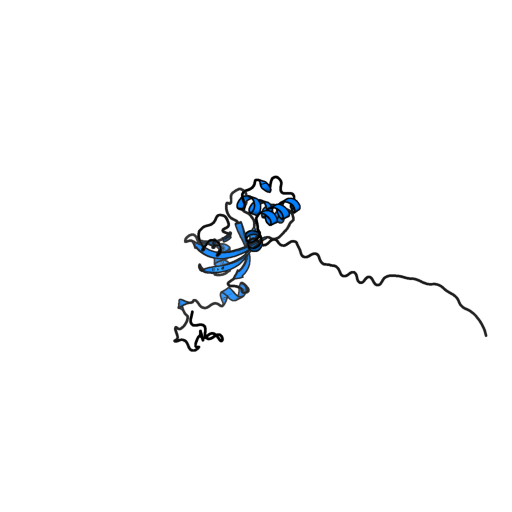.686 -6.100 1.00 86.94 151 ASN A O 1
ATOM 1202 N N . LYS A 1 152 ? 7.612 -15.705 -7.112 1.00 83.25 152 LYS A N 1
ATOM 1203 C CA . LYS A 1 152 ? 8.397 -15.214 -8.258 1.00 83.25 152 LYS A CA 1
ATOM 1204 C C . LYS A 1 152 ? 9.272 -14.014 -7.903 1.00 83.25 152 LYS A C 1
ATOM 1206 O O . LYS A 1 152 ? 10.188 -13.676 -8.648 1.00 83.25 152 LYS A O 1
ATOM 1211 N N . ALA A 1 153 ? 9.021 -13.352 -6.771 1.00 75.44 153 ALA A N 1
ATOM 1212 C CA . ALA A 1 153 ? 9.802 -12.187 -6.368 1.00 75.44 153 ALA A CA 1
ATOM 1213 C C . ALA A 1 153 ? 11.278 -12.522 -6.087 1.00 75.44 153 ALA A C 1
ATOM 1215 O O . ALA A 1 153 ? 12.128 -11.647 -6.237 1.00 75.44 153 ALA A O 1
ATOM 1216 N N . PHE A 1 154 ? 11.593 -13.778 -5.746 1.00 77.50 154 PHE A N 1
ATOM 1217 C CA . PHE A 1 154 ? 12.964 -14.228 -5.481 1.00 77.50 154 PHE A CA 1
ATOM 1218 C C . PHE A 1 154 ? 13.818 -14.409 -6.739 1.00 77.50 154 PHE A C 1
ATOM 1220 O O . PHE A 1 154 ? 15.041 -14.385 -6.643 1.00 77.50 154 PHE A O 1
ATOM 1227 N N . GLU A 1 155 ? 13.200 -14.567 -7.909 1.00 81.19 155 GLU A N 1
ATOM 1228 C CA . GLU A 1 155 ? 13.904 -14.788 -9.181 1.00 81.19 155 GLU A CA 1
ATOM 1229 C C . GLU A 1 155 ? 14.340 -13.473 -9.852 1.00 81.19 155 GLU A C 1
ATOM 1231 O O . GLU A 1 155 ? 14.985 -13.480 -10.900 1.00 81.19 155 GLU A O 1
ATOM 1236 N N . LYS A 1 156 ? 13.992 -12.323 -9.262 1.00 80.31 156 LYS A N 1
ATOM 1237 C CA . LYS A 1 156 ? 14.255 -11.003 -9.840 1.00 80.31 156 LYS A CA 1
ATOM 1238 C C . LYS A 1 156 ? 15.746 -10.662 -9.801 1.00 80.31 156 LYS A C 1
ATOM 1240 O O . LYS A 1 156 ? 16.393 -10.713 -8.755 1.00 80.31 156 LYS A O 1
ATOM 1245 N N . ILE A 1 157 ? 16.262 -10.213 -10.941 1.00 85.69 157 ILE A N 1
ATOM 1246 C CA . ILE A 1 157 ? 17.574 -9.570 -11.038 1.00 85.69 157 ILE A CA 1
ATOM 1247 C C . ILE A 1 157 ? 17.433 -8.126 -10.541 1.00 85.69 157 ILE A C 1
ATOM 1249 O O . ILE A 1 157 ? 16.440 -7.455 -10.827 1.00 85.69 157 ILE A O 1
ATOM 1253 N N . LEU A 1 158 ? 18.418 -7.646 -9.778 1.00 88.12 158 LEU A N 1
ATOM 1254 C CA . LEU A 1 158 ? 18.461 -6.244 -9.363 1.00 88.12 158 LEU A CA 1
ATOM 1255 C C . LEU A 1 158 ? 18.579 -5.336 -10.582 1.00 88.12 158 LEU A C 1
ATOM 1257 O O . LEU A 1 158 ? 19.352 -5.633 -11.487 1.00 88.12 158 LEU A O 1
ATOM 1261 N N . PHE A 1 159 ? 17.860 -4.213 -10.569 1.00 90.88 159 PHE A N 1
ATOM 1262 C CA . PHE A 1 159 ? 17.889 -3.247 -11.666 1.00 90.88 159 PHE A CA 1
ATOM 1263 C C . PHE A 1 159 ? 19.323 -2.814 -12.022 1.00 90.88 159 PHE A C 1
ATOM 1265 O O . PHE A 1 159 ? 19.682 -2.819 -13.193 1.00 90.88 159 PHE A O 1
ATOM 1272 N N . ASP A 1 160 ? 20.170 -2.572 -11.016 1.00 91.69 160 ASP A N 1
ATOM 1273 C CA . ASP A 1 160 ? 21.579 -2.180 -11.197 1.00 91.69 160 ASP A CA 1
ATOM 1274 C C . ASP A 1 160 ? 22.443 -3.248 -11.891 1.00 91.69 160 ASP A C 1
ATOM 1276 O O . ASP A 1 160 ? 23.510 -2.940 -12.416 1.00 91.69 160 ASP A O 1
ATOM 1280 N N . ASN A 1 161 ? 21.994 -4.507 -11.899 1.00 92.81 161 ASN A N 1
ATOM 1281 C CA . ASN A 1 161 ? 22.686 -5.611 -12.562 1.00 92.81 161 ASN A CA 1
ATOM 1282 C C . ASN A 1 161 ? 22.194 -5.835 -14.000 1.00 92.81 161 ASN A C 1
ATOM 1284 O O . ASN A 1 161 ? 22.721 -6.707 -14.695 1.00 92.81 161 ASN A O 1
ATOM 1288 N N . LEU A 1 162 ? 21.166 -5.109 -14.448 1.00 94.25 162 LEU A N 1
ATOM 1289 C CA . LEU A 1 162 ? 20.697 -5.195 -15.826 1.00 94.25 162 LEU A CA 1
ATOM 1290 C C . LEU A 1 162 ? 21.725 -4.556 -16.762 1.00 94.25 162 LEU A C 1
ATOM 1292 O O . LEU A 1 162 ? 22.345 -3.543 -16.446 1.00 94.25 162 LEU A O 1
ATOM 1296 N N . THR A 1 163 ? 21.912 -5.155 -17.938 1.00 94.38 163 THR A N 1
ATOM 1297 C CA . THR A 1 163 ? 22.801 -4.586 -18.956 1.00 94.38 163 THR A CA 1
ATOM 1298 C C . THR A 1 163 ? 22.084 -3.427 -19.651 1.00 94.38 163 THR A C 1
ATOM 1300 O O . THR A 1 163 ? 21.021 -3.654 -20.232 1.00 94.38 163 THR A O 1
ATOM 1303 N N . PRO A 1 164 ? 22.620 -2.195 -19.614 1.00 95.69 164 PRO A N 1
ATOM 1304 C CA . PRO A 1 164 ? 22.027 -1.081 -20.337 1.00 95.69 164 PRO A CA 1
ATOM 1305 C C . PRO A 1 164 ? 22.212 -1.284 -21.845 1.00 95.69 164 PRO A C 1
ATOM 1307 O O . PRO A 1 164 ? 23.322 -1.538 -22.313 1.00 95.69 164 PRO A O 1
ATOM 1310 N N . LEU A 1 165 ? 21.126 -1.153 -22.604 1.00 95.94 165 LEU A N 1
ATOM 1311 C CA . LEU A 1 165 ? 21.107 -1.263 -24.063 1.00 95.94 165 LEU A CA 1
ATOM 1312 C C . LEU A 1 165 ? 20.438 -0.030 -24.676 1.00 95.94 165 LEU A C 1
ATOM 1314 O O . LEU A 1 165 ? 19.658 0.666 -24.020 1.00 95.94 165 LEU A O 1
ATOM 1318 N N . HIS A 1 166 ? 20.733 0.234 -25.948 1.00 96.69 166 HIS A N 1
ATOM 1319 C CA . HIS A 1 166 ? 19.920 1.157 -26.735 1.00 96.69 166 HIS A CA 1
ATOM 1320 C C . HIS A 1 166 ? 18.534 0.538 -26.998 1.00 96.69 166 HIS A C 1
ATOM 1322 O O . HIS A 1 166 ? 18.433 -0.686 -27.070 1.00 96.69 166 HIS A O 1
ATOM 1328 N N . PRO A 1 167 ? 17.469 1.346 -27.153 1.00 95.94 167 PRO A N 1
ATOM 1329 C CA . PRO A 1 167 ? 16.148 0.823 -27.490 1.00 95.94 167 PRO A CA 1
ATOM 1330 C C . PRO A 1 167 ? 16.172 0.057 -28.820 1.00 95.94 167 PRO A C 1
ATOM 1332 O O . PRO A 1 167 ? 16.604 0.601 -29.836 1.00 95.94 167 PRO A O 1
ATOM 1335 N N . GLU A 1 168 ? 15.693 -1.186 -28.812 1.00 95.62 168 GLU A N 1
ATOM 1336 C CA . GLU A 1 168 ? 15.555 -2.018 -30.021 1.00 95.62 168 GLU A CA 1
ATOM 1337 C C . GLU A 1 168 ? 14.181 -1.852 -30.688 1.00 95.62 168 GLU A C 1
ATOM 1339 O O . GLU A 1 168 ? 14.025 -2.101 -31.882 1.00 95.62 168 GLU A O 1
ATOM 1344 N N . GLU A 1 169 ? 13.190 -1.385 -29.927 1.00 95.94 169 GLU A N 1
ATOM 1345 C CA . GLU A 1 169 ? 11.819 -1.187 -30.387 1.00 95.94 169 GLU A CA 1
ATOM 1346 C C . GLU A 1 169 ? 11.439 0.295 -30.373 1.00 95.94 169 GLU A C 1
ATOM 1348 O O . GLU A 1 169 ? 11.725 1.032 -29.425 1.00 95.94 169 GLU A O 1
ATOM 1353 N N . HIS A 1 170 ? 10.759 0.734 -31.435 1.00 94.19 170 HIS A N 1
ATOM 1354 C CA . HIS A 1 170 ? 10.277 2.104 -31.561 1.00 94.19 170 HIS A CA 1
ATOM 1355 C C . HIS A 1 170 ? 8.855 2.236 -31.004 1.00 94.19 170 HIS A C 1
ATOM 1357 O O . HIS A 1 170 ? 7.923 1.563 -31.458 1.00 94.19 170 HIS A O 1
ATOM 1363 N N . LEU A 1 171 ? 8.667 3.158 -30.059 1.00 94.00 171 LEU A N 1
ATOM 1364 C CA . LEU A 1 171 ? 7.341 3.543 -29.586 1.00 94.00 171 LEU A CA 1
ATOM 1365 C C . LEU A 1 171 ? 6.682 4.444 -30.637 1.00 94.00 171 LEU A C 1
ATOM 1367 O O . LEU A 1 171 ? 7.040 5.609 -30.796 1.00 94.00 171 LEU A O 1
ATOM 1371 N N . HIS A 1 172 ? 5.721 3.895 -31.379 1.00 91.00 172 HIS A N 1
ATOM 1372 C CA . HIS A 1 172 ? 4.966 4.646 -32.380 1.00 91.00 172 HIS A CA 1
ATOM 1373 C C . HIS A 1 172 ? 3.920 5.515 -31.681 1.00 91.00 172 HIS A C 1
ATOM 1375 O O . HIS A 1 172 ? 2.884 5.021 -31.243 1.00 91.00 172 HIS A O 1
ATOM 1381 N N . LEU A 1 173 ? 4.217 6.808 -31.561 1.00 90.62 173 LEU A N 1
ATOM 1382 C CA . LEU A 1 173 ? 3.319 7.786 -30.940 1.00 90.62 173 LEU A CA 1
ATOM 1383 C C . LEU A 1 173 ? 2.301 8.377 -31.931 1.00 90.62 173 LEU A C 1
ATOM 1385 O O . LEU A 1 173 ? 1.396 9.096 -31.516 1.00 90.62 173 LEU A O 1
ATOM 1389 N N . GLU A 1 174 ? 2.443 8.084 -33.229 1.00 88.00 174 GLU A N 1
ATOM 1390 C CA . GLU A 1 174 ? 1.511 8.527 -34.267 1.00 88.00 174 GLU A CA 1
ATOM 1391 C C . GLU A 1 174 ? 0.124 7.919 -34.034 1.00 88.00 174 GLU A C 1
ATOM 1393 O O . GLU A 1 174 ? -0.049 6.700 -33.936 1.00 88.00 174 GLU A O 1
ATOM 1398 N N . ARG A 1 175 ? -0.884 8.786 -33.951 1.00 83.25 175 ARG A N 1
ATOM 1399 C CA . ARG A 1 175 ? -2.280 8.388 -33.800 1.00 83.25 175 ARG A CA 1
ATOM 1400 C C . ARG A 1 175 ? -2.960 8.352 -35.168 1.00 83.25 175 ARG A C 1
ATOM 1402 O O . ARG A 1 175 ? -2.691 9.173 -36.037 1.00 83.25 175 ARG A O 1
ATOM 1409 N N . LYS A 1 176 ? -3.890 7.409 -35.353 1.00 82.81 176 LYS A N 1
ATOM 1410 C CA . LYS A 1 176 ? -4.607 7.194 -36.629 1.00 82.81 176 LYS A CA 1
ATOM 1411 C C . LYS A 1 176 ? -5.491 8.370 -37.061 1.00 82.81 176 LYS A C 1
ATOM 1413 O O . LYS A 1 176 ? -5.939 8.393 -38.202 1.00 82.81 176 LYS A O 1
ATOM 1418 N N . ASP A 1 177 ? -5.797 9.286 -36.150 1.00 84.94 177 ASP A N 1
ATOM 1419 C CA . ASP A 1 177 ? -6.645 10.454 -36.376 1.00 84.94 177 ASP A CA 1
ATOM 1420 C C . ASP A 1 177 ? -5.877 11.680 -36.904 1.00 84.94 177 ASP A C 1
ATOM 1422 O O . ASP A 1 177 ? -6.506 12.709 -37.135 1.00 84.94 177 ASP A O 1
ATOM 1426 N N . ASN A 1 178 ? -4.561 11.578 -37.160 1.00 68.44 178 ASN A N 1
ATOM 1427 C CA . ASN A 1 178 ? -3.700 12.694 -37.594 1.00 68.44 178 ASN A CA 1
ATOM 1428 C C . ASN A 1 178 ? -3.783 13.933 -36.679 1.00 68.44 178 ASN A C 1
ATOM 1430 O O . ASN A 1 178 ? -3.422 15.038 -37.093 1.00 68.44 178 ASN A O 1
ATOM 1434 N N . ASP A 1 179 ? -4.261 13.765 -35.445 1.00 68.69 179 ASP A N 1
ATOM 1435 C CA . ASP A 1 179 ? -4.429 14.869 -34.514 1.00 68.69 179 ASP A CA 1
ATOM 1436 C C . ASP A 1 179 ? -3.069 15.203 -33.887 1.00 68.69 179 ASP A C 1
ATOM 1438 O O . ASP A 1 179 ? -2.424 14.354 -33.269 1.00 68.69 179 ASP A O 1
ATOM 1442 N N . LEU A 1 180 ? -2.598 16.429 -34.123 1.00 62.81 180 LEU A N 1
ATOM 1443 C CA . LEU A 1 180 ? -1.251 16.902 -33.769 1.00 62.81 180 LEU A CA 1
ATOM 1444 C C . LEU A 1 180 ? -1.183 17.531 -32.364 1.00 62.81 180 LEU A C 1
ATOM 1446 O O . LEU A 1 180 ? -0.207 18.217 -32.053 1.00 62.81 180 LEU A O 1
ATOM 1450 N N . THR A 1 181 ? -2.213 17.342 -31.537 1.00 58.56 181 THR A N 1
ATOM 1451 C CA . THR A 1 181 ? -2.338 17.943 -30.196 1.00 58.56 181 THR A CA 1
ATOM 1452 C C . THR A 1 181 ? -2.176 16.945 -29.065 1.00 58.56 181 THR A C 1
ATOM 1454 O O . THR A 1 181 ? -2.828 15.874 -29.125 1.00 58.56 181 THR A O 1
#

Sequence (181 aa):
MSKSRPDNGNGNNDKNNHEIASKPDTLNLIELKKKDINSLIKIAREYDIENANSMRGQELLFALLQAQTRRKGIIYGAGVLEALPDGFGFLRAPDYNYLPGPDDIYVSPSQIRRFNLRTGDTVAGQIRPPKESERYYALLKVEEINFSDPNKAFEKILFDNLTPLHPEEHLHLERKDNDLT

pLDDT: mean 81.13, std 18.82, range [31.88, 97.88]

Foldseek 3Di:
DDDDDDDDDDDDDPDPPPPPPPDQPADELVVLVPDDLVVLLVLCVVLVNPPSVVDDSVRSSLSSQVSCVVVVHWYKDKAFWDADPVQKTWGAHVVVVSDDDLAIEIGDSCRCVVLVDDGGKIWMDTWDADDPPDRYIYGDDTQDINNHGSVCSVVDDDPVPDDDDDDPDDDPPDDPVNDPD

Radius of gyration: 26.63 Å; chains: 1; bounding box: 77×85×58 Å

Organism: NCBI:txid408172

InterPro domains:
  IPR004665 Transcription termination factor Rho [PTHR46425] (26-180)
  IPR011112 Rho termination factor-like, N-terminal [PF07498] (31-73)
  IPR011112 Rho termination factor-like, N-terminal [SM00959] (31-73)
  IPR011113 Rho termination factor, RNA-binding domain [PF07497] (78-150)
  IPR011113 Rho termination factor, RNA-binding domain [PS51856] (74-149)
  IPR011113 Rho termination factor, RNA-binding domain [cd04459] (77-144)
  IPR011129 Cold-shock domain [SM00357] (78-144)
  IPR012340 Nucleic acid-binding, OB-fold [G3DSA:2.40.50.140] (25-154)
  IPR012340 Nucleic acid-binding, OB-fold [SSF50249] (75-150)
  IPR036269 Rho termination factor, N-terminal domain superfamily [SSF68912] (27-72)